Protein AF-A0A1G0I5Y3-F1 (afdb_monomer_lite)

Foldseek 3Di:
DDPVVVVVVVVVVLVVLLVLVVVLCVPLVCVLCQQNPADDPVVLVVLQVVVCCVLPPPDDRAAEEEDQADDDPPDHAWAADPLRYTYAHPNGRGNLSSLLRNLVNSPDVTNPLSSLVSSVVCCVVRVVDDPVSSVVSCVVSVHDDD

Sequence (146 aa):
MSTEDAGMQAKTRRAVETRWLYRAEGVALSANKFANTQRDMAYLNRLALRIWNAEAPGRKFPSIAAGKGVRHGNQLLSFCLGYSEIVLARGQRNVLVLLHELTHALGPCTHGKKFVRTHFYLLQKYARFSWALLQGVAAERGIVLD

Structure (mmCIF, N/CA/C/O backbone):
data_AF-A0A1G0I5Y3-F1
#
_entry.id   AF-A0A1G0I5Y3-F1
#
loop_
_atom_site.group_PDB
_atom_site.id
_atom_site.type_symbol
_atom_site.label_atom_id
_atom_site.label_alt_id
_atom_site.label_comp_id
_atom_site.label_asym_id
_atom_site.label_entity_id
_atom_site.label_seq_id
_atom_site.pdbx_PDB_ins_code
_atom_site.Cartn_x
_atom_site.Cartn_y
_atom_site.Cartn_z
_atom_site.occupancy
_atom_site.B_iso_or_equiv
_atom_site.auth_seq_id
_atom_site.auth_comp_id
_atom_site.auth_asym_id
_atom_site.auth_atom_id
_atom_site.pdbx_PDB_model_num
ATOM 1 N N . MET A 1 1 ? -19.463 -4.659 -34.113 1.00 47.41 1 MET A N 1
ATOM 2 C CA . MET A 1 1 ? -19.006 -4.871 -32.721 1.00 47.41 1 MET A CA 1
ATOM 3 C C . MET A 1 1 ? -19.885 -4.034 -31.819 1.00 47.41 1 MET A C 1
ATOM 5 O O . MET A 1 1 ? -19.969 -2.834 -32.054 1.00 47.41 1 MET A O 1
ATOM 9 N N . SER A 1 2 ? -20.588 -4.657 -30.873 1.00 41.91 2 SER A N 1
ATOM 10 C CA . SER A 1 2 ? -21.450 -3.935 -29.935 1.00 41.91 2 SER A CA 1
ATOM 11 C C . SER A 1 2 ? -20.596 -3.123 -28.950 1.00 41.91 2 SER A C 1
ATOM 13 O O . SER A 1 2 ? -19.433 -3.442 -28.681 1.00 41.91 2 SER A O 1
ATOM 15 N N . THR A 1 3 ? -21.161 -2.048 -28.411 1.00 47.38 3 THR A N 1
ATOM 16 C CA . THR A 1 3 ? -20.543 -1.237 -27.348 1.00 47.38 3 THR A CA 1
ATOM 17 C C . THR A 1 3 ? -20.273 -2.055 -26.078 1.00 47.38 3 THR A C 1
ATOM 19 O O . THR A 1 3 ? -19.324 -1.766 -25.346 1.00 47.38 3 THR A O 1
ATOM 22 N N . GLU A 1 4 ? -21.046 -3.119 -25.851 1.00 42.75 4 GLU A N 1
ATOM 23 C CA . GLU A 1 4 ? -20.876 -4.071 -24.749 1.00 42.75 4 GLU A CA 1
ATOM 24 C C . GLU A 1 4 ? -19.631 -4.953 -24.923 1.00 42.75 4 GLU A C 1
ATOM 26 O O . GLU A 1 4 ? -18.859 -5.111 -23.973 1.00 42.75 4 GLU A O 1
ATOM 31 N N . ASP A 1 5 ? -19.353 -5.428 -26.142 1.00 36.50 5 ASP A N 1
ATOM 32 C CA . ASP A 1 5 ? -18.150 -6.214 -26.449 1.00 36.50 5 ASP A CA 1
ATOM 33 C C . ASP A 1 5 ? -16.870 -5.379 -26.320 1.00 36.50 5 ASP A C 1
ATOM 35 O O . ASP A 1 5 ? -15.853 -5.855 -25.809 1.00 36.50 5 ASP A O 1
ATOM 39 N N . ALA A 1 6 ? -16.918 -4.104 -26.719 1.00 40.19 6 ALA A N 1
ATOM 40 C CA . ALA A 1 6 ? -15.809 -3.170 -26.532 1.00 40.19 6 ALA A CA 1
ATOM 41 C C . ALA A 1 6 ? -15.557 -2.871 -25.040 1.00 40.19 6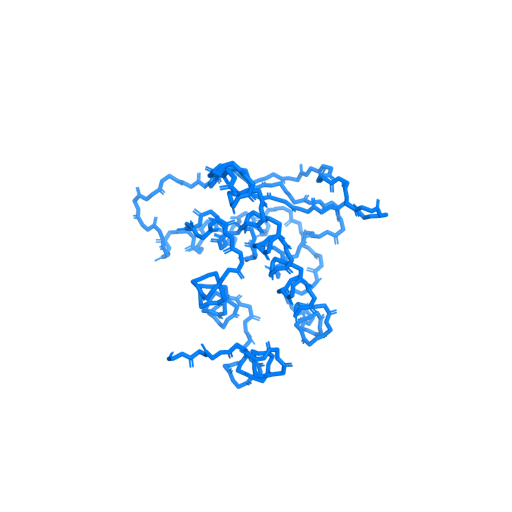 ALA A C 1
ATOM 43 O O . ALA A 1 6 ? -14.406 -2.823 -24.598 1.00 40.19 6 ALA A O 1
ATOM 44 N N . GLY A 1 7 ? -16.623 -2.733 -24.241 1.00 38.59 7 GLY A N 1
ATOM 45 C CA . GLY A 1 7 ? -16.544 -2.558 -22.789 1.00 38.59 7 GLY A CA 1
ATOM 46 C C . GLY A 1 7 ? -15.994 -3.790 -22.063 1.00 38.59 7 GLY A C 1
ATOM 47 O O . GLY A 1 7 ? -15.184 -3.655 -21.141 1.00 38.59 7 GLY A O 1
ATOM 48 N N . MET A 1 8 ? -16.376 -4.991 -22.504 1.00 34.41 8 MET A N 1
ATOM 49 C CA . MET A 1 8 ? -15.868 -6.262 -21.984 1.00 34.41 8 MET A CA 1
ATOM 50 C C . MET A 1 8 ? -14.393 -6.466 -22.358 1.00 34.41 8 MET A C 1
ATOM 52 O O . MET A 1 8 ? -13.579 -6.775 -21.491 1.00 34.41 8 MET A O 1
ATOM 56 N N . GLN A 1 9 ? -14.001 -6.212 -23.611 1.00 35.25 9 GLN A N 1
ATOM 57 C CA . GLN 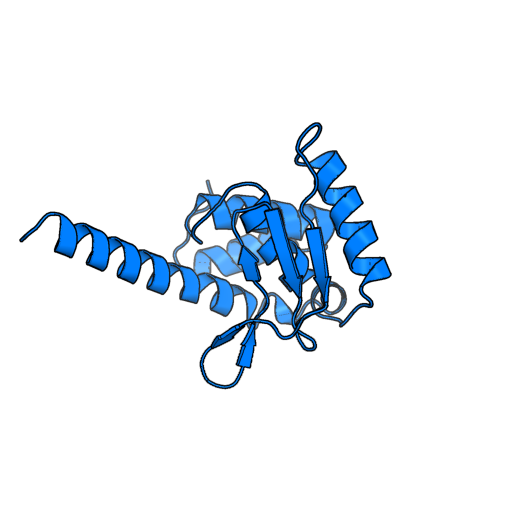A 1 9 ? -12.601 -6.307 -24.043 1.00 35.25 9 GLN A CA 1
ATOM 58 C C . GLN A 1 9 ? -11.702 -5.269 -23.356 1.00 35.25 9 GLN A C 1
ATOM 60 O O . GLN A 1 9 ? -10.577 -5.597 -22.979 1.00 35.25 9 GLN A O 1
ATOM 65 N N . ALA A 1 10 ? -12.191 -4.047 -23.113 1.00 40.78 10 ALA A N 1
ATOM 66 C CA . ALA A 1 10 ? -11.465 -3.025 -22.358 1.00 40.78 10 ALA A CA 1
ATOM 67 C C . ALA A 1 10 ? -11.291 -3.402 -20.875 1.00 40.78 10 ALA A C 1
ATOM 69 O O . ALA A 1 10 ? -10.219 -3.178 -20.308 1.00 40.78 10 ALA A O 1
ATOM 70 N N . LYS A 1 11 ? -12.306 -4.021 -20.251 1.00 37.22 11 LYS A N 1
ATOM 71 C CA . LYS A 1 11 ? -12.210 -4.589 -18.894 1.00 37.22 11 LYS A CA 1
ATOM 72 C C . LYS A 1 11 ? -11.220 -5.754 -18.838 1.00 37.22 11 LYS A C 1
ATOM 74 O O . LYS A 1 11 ? -10.399 -5.795 -17.927 1.00 37.22 11 LYS A O 1
ATOM 79 N N . THR A 1 12 ? -11.225 -6.639 -19.834 1.00 35.19 12 THR A N 1
ATOM 80 C CA . THR A 1 12 ? -10.292 -7.771 -19.928 1.00 35.19 12 THR A CA 1
ATOM 81 C C . THR A 1 12 ? -8.853 -7.316 -20.190 1.00 35.19 12 THR A C 1
ATOM 83 O O . THR A 1 12 ? -7.940 -7.804 -19.530 1.00 35.19 12 THR A O 1
ATOM 86 N N . ARG A 1 13 ? -8.620 -6.322 -21.063 1.00 34.34 13 ARG A N 1
ATOM 87 C CA . ARG A 1 13 ? -7.290 -5.703 -21.251 1.00 34.34 13 ARG A CA 1
ATOM 88 C C . ARG A 1 13 ? -6.796 -5.011 -19.982 1.00 34.34 13 ARG A C 1
ATOM 90 O O . ARG A 1 13 ? -5.657 -5.235 -19.588 1.00 34.34 13 ARG A O 1
ATOM 97 N N . ARG A 1 14 ? -7.658 -4.251 -19.294 1.00 39.94 14 ARG A N 1
ATOM 98 C CA . ARG A 1 14 ? -7.332 -3.630 -17.997 1.00 39.94 14 ARG A CA 1
ATOM 99 C C . ARG A 1 14 ? -6.996 -4.673 -16.934 1.00 39.94 14 ARG A C 1
ATOM 101 O O 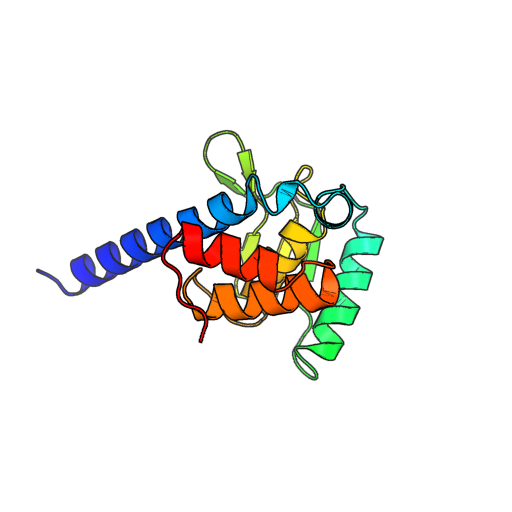. ARG A 1 14 ? -6.026 -4.489 -16.213 1.00 39.94 14 ARG A O 1
ATOM 108 N N . ALA A 1 15 ? -7.731 -5.785 -16.873 1.00 36.34 15 ALA A N 1
ATOM 109 C CA . ALA A 1 15 ? -7.429 -6.911 -15.988 1.00 36.34 15 ALA A CA 1
ATOM 110 C C . ALA A 1 15 ? -6.102 -7.615 -16.355 1.00 36.34 15 ALA A C 1
ATOM 112 O O . ALA A 1 15 ? -5.361 -8.070 -15.483 1.00 36.34 15 ALA A O 1
ATOM 113 N N . VAL A 1 16 ? -5.735 -7.665 -17.637 1.00 38.66 16 VAL A N 1
ATOM 114 C CA . VAL A 1 16 ? -4.409 -8.138 -18.058 1.00 38.66 16 VAL A CA 1
ATOM 115 C C . VAL A 1 16 ? -3.319 -7.154 -17.628 1.00 38.66 16 VAL A C 1
ATOM 117 O O . VAL A 1 16 ? -2.322 -7.607 -17.085 1.00 38.66 16 VAL A O 1
ATOM 120 N N . GLU A 1 17 ? -3.513 -5.839 -17.739 1.00 41.25 17 GLU A N 1
ATOM 121 C CA . GLU A 1 17 ? -2.579 -4.823 -17.213 1.00 41.25 17 GLU A CA 1
ATOM 122 C C . GLU A 1 17 ? -2.451 -4.879 -15.674 1.00 41.25 17 GLU A C 1
ATOM 124 O O . GLU A 1 17 ? -1.342 -4.762 -15.152 1.00 41.25 17 GLU A O 1
ATOM 129 N N . THR A 1 18 ? -3.530 -5.218 -14.947 1.00 45.50 18 THR A N 1
ATOM 130 C CA . THR A 1 18 ? -3.484 -5.499 -13.493 1.00 45.50 18 THR A CA 1
ATOM 131 C C . THR A 1 18 ? -2.573 -6.667 -13.108 1.00 45.50 18 THR A C 1
ATOM 133 O O . THR A 1 18 ? -1.954 -6.644 -12.043 1.00 45.50 18 THR A O 1
ATOM 136 N N . ARG A 1 19 ? -2.369 -7.646 -14.004 1.00 48.16 19 ARG A N 1
ATOM 137 C CA . ARG A 1 19 ? -1.404 -8.740 -13.784 1.00 48.16 19 ARG A CA 1
ATOM 138 C C . ARG A 1 19 ? 0.052 -8.294 -13.874 1.00 48.16 19 ARG A C 1
ATOM 140 O O . ARG A 1 19 ? 0.898 -8.925 -13.240 1.00 48.16 19 ARG A O 1
ATOM 147 N N . TRP A 1 20 ? 0.368 -7.261 -14.654 1.00 47.44 20 TRP A N 1
ATOM 148 C CA . TRP A 1 20 ? 1.758 -6.844 -14.863 1.00 47.44 20 TRP A CA 1
ATOM 149 C C . TRP A 1 20 ? 2.343 -6.161 -13.629 1.00 47.44 20 TRP A C 1
ATOM 151 O O . TRP A 1 20 ? 3.513 -6.390 -13.346 1.00 47.44 20 TRP A O 1
ATOM 161 N N . LEU A 1 21 ? 1.541 -5.432 -12.844 1.00 51.28 21 LEU A N 1
ATOM 162 C CA . LEU A 1 21 ? 1.995 -4.812 -11.592 1.00 51.28 21 LEU A CA 1
ATOM 163 C C . LEU A 1 21 ? 2.104 -5.781 -10.416 1.00 51.28 21 LEU A C 1
ATOM 165 O O . LEU A 1 21 ? 3.112 -5.761 -9.720 1.00 51.28 21 LEU A O 1
ATOM 169 N N . TYR A 1 22 ? 1.144 -6.691 -10.245 1.00 49.06 22 TYR A N 1
ATOM 170 C CA . TYR A 1 22 ? 1.262 -7.746 -9.228 1.00 49.06 22 TYR A CA 1
ATOM 171 C C . TYR A 1 22 ? 2.462 -8.672 -9.518 1.00 49.06 22 TYR A C 1
ATOM 173 O O . TYR A 1 22 ? 3.117 -9.175 -8.608 1.00 49.06 22 TYR A O 1
ATOM 181 N N . ARG A 1 23 ? 2.809 -8.864 -10.803 1.00 49.06 23 ARG A N 1
ATOM 182 C CA . ARG A 1 23 ? 4.082 -9.488 -11.204 1.00 49.06 23 ARG A CA 1
ATOM 183 C C . ARG A 1 23 ? 5.292 -8.560 -11.038 1.00 49.06 23 ARG A C 1
ATOM 185 O O . ARG A 1 23 ? 6.360 -9.073 -10.717 1.00 49.06 23 ARG A O 1
ATOM 192 N N . ALA A 1 24 ? 5.155 -7.245 -11.231 1.00 50.81 24 ALA A N 1
ATOM 193 C CA . ALA A 1 24 ? 6.222 -6.262 -10.997 1.00 50.81 24 ALA A CA 1
ATOM 194 C C . ALA A 1 24 ? 6.647 -6.215 -9.518 1.00 50.81 24 ALA A C 1
ATOM 196 O O . ALA A 1 24 ? 7.828 -6.060 -9.218 1.00 50.81 24 ALA A O 1
ATOM 197 N N . GLU A 1 25 ? 5.711 -6.450 -8.595 1.00 56.72 25 GLU A N 1
ATOM 198 C CA . GLU A 1 25 ? 5.991 -6.633 -7.166 1.00 56.72 25 GLU A CA 1
ATOM 199 C C . GLU A 1 25 ? 6.762 -7.928 -6.852 1.00 56.72 25 GLU A C 1
ATOM 201 O O . GLU A 1 25 ? 7.478 -8.007 -5.852 1.00 56.72 25 GLU A O 1
ATOM 206 N N . GLY A 1 26 ? 6.655 -8.941 -7.717 1.00 59.56 26 GLY A N 1
ATOM 207 C CA . GLY A 1 26 ? 6.881 -10.344 -7.367 1.00 59.56 26 GLY A CA 1
ATOM 208 C C . GLY A 1 26 ? 8.318 -10.756 -7.045 1.00 59.56 26 GLY A C 1
ATOM 209 O O . GLY A 1 26 ? 8.500 -11.696 -6.272 1.00 59.56 26 GLY A O 1
ATOM 210 N N . VAL A 1 27 ? 9.341 -10.072 -7.572 1.00 60.06 27 VAL A N 1
ATOM 211 C CA . VAL A 1 27 ? 10.754 -10.450 -7.329 1.00 60.06 27 VAL A CA 1
ATOM 212 C C . VAL A 1 27 ? 11.610 -9.268 -6.876 1.00 60.06 27 VAL A C 1
ATOM 214 O O . VAL A 1 27 ? 12.252 -9.342 -5.832 1.00 60.06 27 VAL A O 1
ATOM 217 N N . ALA A 1 28 ? 11.601 -8.156 -7.616 1.00 63.28 28 ALA A N 1
ATOM 218 C CA . ALA A 1 28 ? 12.431 -7.000 -7.276 1.00 63.28 28 ALA A CA 1
ATOM 219 C C . ALA A 1 28 ? 11.934 -6.277 -6.011 1.00 63.28 28 ALA A C 1
ATOM 221 O O . ALA A 1 28 ? 12.737 -5.890 -5.161 1.00 63.28 28 ALA A O 1
ATOM 222 N N . LEU A 1 29 ? 10.611 -6.123 -5.850 1.00 72.44 29 LEU A N 1
ATOM 223 C CA . LEU A 1 29 ? 10.051 -5.439 -4.680 1.00 72.44 29 LEU A CA 1
ATOM 224 C C . LEU A 1 29 ? 9.923 -6.363 -3.463 1.00 72.44 29 LEU A C 1
ATOM 226 O O . LEU A 1 29 ? 10.124 -5.922 -2.329 1.00 72.44 29 LEU A O 1
ATOM 230 N N . SER A 1 30 ? 9.671 -7.654 -3.687 1.00 75.25 30 SER A N 1
ATOM 231 C CA . SER A 1 30 ? 9.596 -8.669 -2.628 1.00 75.25 30 SER A CA 1
ATOM 232 C C . SER A 1 30 ? 10.937 -8.918 -1.918 1.00 75.25 30 SER A C 1
ATOM 234 O O . SER A 1 30 ? 10.936 -9.367 -0.767 1.00 75.25 30 SER A O 1
ATOM 236 N N . ALA A 1 31 ? 12.065 -8.551 -2.543 1.00 81.19 31 ALA A N 1
ATOM 237 C CA . ALA A 1 31 ? 13.396 -8.569 -1.933 1.00 81.19 31 ALA A CA 1
ATOM 238 C C . ALA A 1 31 ? 13.564 -7.540 -0.795 1.00 81.19 31 ALA A C 1
ATOM 240 O O . ALA A 1 31 ? 14.426 -7.702 0.073 1.00 81.19 31 ALA A O 1
ATOM 241 N N . ASN A 1 32 ? 12.732 -6.491 -0.739 1.00 85.25 32 ASN A N 1
ATOM 242 C CA . ASN A 1 32 ? 12.755 -5.539 0.367 1.00 85.25 32 ASN A CA 1
ATOM 243 C C . ASN A 1 32 ? 12.190 -6.194 1.639 1.00 85.25 32 ASN A C 1
ATOM 245 O O . ASN A 1 32 ? 10.976 -6.263 1.853 1.00 85.25 32 ASN A O 1
ATOM 249 N N . LYS A 1 33 ? 13.093 -6.635 2.525 1.00 88.00 33 LYS A N 1
ATOM 250 C CA . LYS A 1 33 ? 12.736 -7.309 3.782 1.00 88.00 33 LYS A CA 1
ATOM 251 C C . LYS A 1 33 ? 11.786 -6.475 4.639 1.00 88.00 33 LYS A C 1
ATOM 253 O O . LYS A 1 33 ? 10.840 -7.028 5.189 1.00 88.00 33 LYS A O 1
ATOM 258 N N . PHE A 1 34 ? 11.996 -5.162 4.755 1.00 90.38 34 PHE A N 1
ATOM 259 C CA . PHE A 1 34 ? 11.112 -4.309 5.556 1.00 90.38 34 PHE A CA 1
ATOM 260 C C . PHE A 1 34 ? 9.676 -4.338 5.024 1.00 90.38 34 PHE A C 1
ATOM 262 O O . PHE A 1 34 ? 8.745 -4.524 5.813 1.00 90.38 34 PHE A O 1
ATOM 269 N N . ALA A 1 35 ? 9.524 -4.184 3.706 1.00 90.94 35 ALA A N 1
ATOM 270 C CA . ALA A 1 35 ? 8.229 -4.081 3.054 1.00 90.94 35 ALA A CA 1
ATOM 271 C C . ALA A 1 35 ? 7.478 -5.420 3.005 1.00 90.94 35 ALA A C 1
ATOM 273 O O . ALA A 1 35 ? 6.259 -5.442 3.160 1.00 90.94 35 ALA A O 1
ATOM 274 N N . ASN A 1 36 ? 8.206 -6.526 2.829 1.00 90.62 36 ASN A N 1
ATOM 275 C CA . ASN A 1 36 ? 7.630 -7.853 2.608 1.00 90.62 36 ASN A CA 1
ATOM 276 C C . ASN A 1 36 ? 7.469 -8.695 3.896 1.00 90.62 36 ASN A C 1
ATOM 278 O O . ASN A 1 36 ? 6.773 -9.710 3.899 1.00 90.62 36 ASN A O 1
ATOM 282 N N . THR A 1 37 ? 8.070 -8.276 5.016 1.00 93.31 37 THR A N 1
ATOM 283 C CA . THR A 1 37 ? 7.915 -8.962 6.313 1.00 93.31 37 THR A CA 1
ATOM 284 C C . THR A 1 37 ? 6.469 -8.885 6.807 1.00 93.31 37 THR A C 1
ATOM 286 O O . THR A 1 37 ? 5.884 -7.801 6.834 1.00 93.31 37 THR A O 1
ATOM 289 N N . GLN A 1 38 ? 5.914 -10.021 7.251 1.00 95.50 38 GLN A N 1
ATOM 290 C CA . GLN A 1 38 ? 4.592 -10.068 7.881 1.00 95.50 38 GLN A CA 1
ATOM 291 C C . GLN A 1 38 ? 4.552 -9.203 9.147 1.00 95.50 38 GLN A C 1
ATOM 293 O O . GLN A 1 38 ? 5.483 -9.197 9.952 1.00 95.50 38 GLN A O 1
ATOM 298 N N . ARG A 1 39 ? 3.451 -8.482 9.331 1.00 97.06 39 ARG A N 1
ATOM 299 C CA . ARG A 1 39 ? 3.191 -7.580 10.450 1.00 97.06 39 ARG A CA 1
ATOM 300 C C . ARG A 1 39 ? 1.844 -7.911 11.072 1.00 97.06 39 ARG A C 1
ATOM 302 O O . ARG A 1 39 ? 0.940 -8.424 10.411 1.00 97.06 39 ARG A O 1
ATOM 309 N N . ASP A 1 40 ? 1.700 -7.583 12.348 1.00 97.38 40 ASP A N 1
ATOM 310 C CA . ASP A 1 40 ? 0.395 -7.602 12.991 1.00 97.38 40 ASP A CA 1
ATOM 311 C C . ASP A 1 40 ? -0.513 -6.483 12.444 1.00 97.38 40 ASP A C 1
ATOM 313 O O . ASP A 1 40 ? -0.064 -5.484 11.869 1.00 97.38 40 ASP A O 1
ATOM 317 N N . MET A 1 41 ? -1.824 -6.650 12.629 1.00 98.06 41 MET A N 1
ATOM 318 C CA . MET A 1 41 ? -2.805 -5.673 12.155 1.00 98.06 41 MET A CA 1
ATOM 319 C C . MET A 1 41 ? -2.706 -4.331 12.878 1.00 98.06 41 MET A C 1
ATOM 321 O O . MET A 1 41 ? -3.094 -3.323 12.294 1.00 98.06 41 MET A O 1
ATOM 325 N N . ALA A 1 42 ? -2.206 -4.280 14.115 1.00 98.19 42 ALA A N 1
ATOM 326 C CA . ALA A 1 42 ? -2.102 -3.029 14.858 1.00 98.19 42 ALA A CA 1
ATOM 327 C C . ALA A 1 42 ? -1.027 -2.121 14.240 1.00 98.19 42 ALA A C 1
ATOM 329 O O . ALA A 1 42 ? -1.254 -0.928 14.046 1.00 98.19 42 ALA A O 1
ATOM 330 N N . TYR A 1 43 ? 0.118 -2.690 13.861 1.00 98.31 43 TYR A N 1
ATOM 331 C CA . TYR A 1 43 ? 1.166 -2.013 13.110 1.00 98.31 43 TYR A CA 1
ATOM 332 C C . TYR A 1 43 ? 0.646 -1.500 11.765 1.00 98.31 43 TYR A C 1
ATOM 334 O O . TYR A 1 43 ? 0.817 -0.321 11.451 1.00 98.31 43 TYR A O 1
ATOM 342 N N . LEU A 1 44 ? -0.014 -2.367 10.988 1.00 98.38 44 LEU A N 1
ATOM 343 C CA . LEU A 1 44 ? -0.512 -2.016 9.656 1.00 98.38 44 LEU A CA 1
ATOM 344 C C . LEU A 1 44 ? -1.587 -0.926 9.720 1.00 98.38 44 LEU A C 1
ATOM 346 O O . LEU A 1 44 ? -1.525 0.021 8.944 1.00 98.38 44 LEU A O 1
ATOM 350 N N . ASN A 1 45 ? -2.504 -0.994 10.688 1.00 98.38 45 ASN A N 1
ATOM 351 C CA . ASN A 1 45 ? -3.514 0.045 10.896 1.00 98.38 45 ASN A CA 1
ATOM 352 C C . ASN A 1 45 ? -2.895 1.389 11.294 1.00 98.38 45 ASN A C 1
ATOM 354 O O . ASN A 1 45 ? -3.260 2.416 10.727 1.00 98.38 45 ASN A O 1
ATOM 358 N N . ARG A 1 46 ? -1.920 1.407 12.218 1.00 98.50 46 ARG A N 1
ATOM 359 C CA . ARG A 1 46 ? -1.223 2.653 12.589 1.00 98.50 46 ARG A CA 1
ATOM 360 C C . ARG A 1 46 ? -0.494 3.272 11.399 1.00 98.50 46 ARG A C 1
ATOM 362 O O . ARG A 1 46 ? -0.556 4.485 11.204 1.00 98.50 46 ARG A O 1
ATOM 369 N N . LEU A 1 47 ? 0.189 2.448 10.603 1.00 98.44 47 LEU A N 1
ATOM 370 C CA . LEU A 1 47 ? 0.869 2.910 9.397 1.00 98.44 47 LEU A CA 1
ATOM 371 C C . LEU A 1 47 ? -0.133 3.465 8.377 1.00 98.44 47 LEU A C 1
ATOM 373 O O . LEU A 1 47 ? 0.076 4.563 7.867 1.00 98.44 47 LEU A O 1
ATOM 377 N N . ALA A 1 48 ? -1.225 2.744 8.122 1.00 98.31 48 ALA A N 1
ATOM 378 C CA . ALA A 1 48 ? -2.266 3.162 7.193 1.00 98.31 48 ALA A CA 1
ATOM 379 C C . ALA A 1 48 ? -2.906 4.489 7.604 1.00 98.31 48 ALA A C 1
ATOM 381 O O . ALA A 1 48 ? -3.028 5.380 6.771 1.00 98.31 48 ALA A O 1
ATOM 382 N N . LEU A 1 49 ? -3.243 4.652 8.886 1.00 98.25 49 LEU A N 1
ATOM 383 C CA . LEU A 1 49 ? -3.802 5.895 9.413 1.00 98.25 49 LEU A CA 1
ATOM 384 C C . LEU A 1 49 ? -2.836 7.070 9.220 1.00 98.25 49 LEU A C 1
ATOM 386 O O . LEU A 1 49 ? -3.240 8.140 8.769 1.00 98.25 49 LEU A O 1
ATOM 390 N N . ARG A 1 50 ? -1.541 6.863 9.497 1.00 98.38 50 ARG A N 1
ATOM 391 C CA . ARG A 1 50 ? -0.511 7.888 9.276 1.00 98.38 50 ARG A CA 1
ATOM 392 C C . ARG A 1 50 ? -0.421 8.299 7.807 1.00 98.38 50 ARG A C 1
ATOM 394 O O . ARG A 1 50 ? -0.321 9.487 7.519 1.00 98.38 50 ARG A O 1
ATOM 401 N N . ILE A 1 51 ? -0.420 7.327 6.896 1.00 98.19 51 ILE A N 1
ATOM 402 C CA . ILE A 1 51 ? -0.383 7.583 5.451 1.00 98.19 51 ILE A CA 1
ATOM 403 C C . ILE A 1 51 ? -1.643 8.331 5.032 1.00 98.19 51 ILE A C 1
ATOM 405 O O . ILE A 1 51 ? -1.555 9.347 4.356 1.00 98.19 51 ILE A O 1
ATOM 409 N N . TRP A 1 52 ? -2.813 7.875 5.470 1.00 98.19 52 TRP A N 1
ATOM 410 C CA . TRP A 1 52 ? -4.080 8.467 5.069 1.00 98.19 52 TRP A CA 1
ATOM 411 C C . TRP A 1 52 ? -4.215 9.923 5.505 1.00 98.19 52 TRP A C 1
ATOM 413 O O . TRP A 1 52 ? -4.598 10.768 4.703 1.00 98.19 52 TRP A O 1
ATOM 423 N N . ASN A 1 53 ? -3.820 10.242 6.738 1.00 97.56 53 ASN A N 1
ATOM 424 C CA . ASN A 1 53 ? -3.832 11.619 7.228 1.00 97.56 53 ASN A CA 1
ATOM 425 C C . ASN A 1 53 ? -2.907 12.544 6.420 1.00 97.56 53 ASN A C 1
ATOM 427 O O . ASN A 1 53 ? -3.184 13.736 6.321 1.00 97.56 53 ASN A O 1
ATOM 431 N N . ALA A 1 54 ? -1.824 12.010 5.846 1.00 98.06 54 ALA A N 1
ATOM 432 C CA . ALA A 1 54 ? -0.892 12.774 5.023 1.00 98.06 54 ALA A CA 1
ATOM 433 C C . ALA A 1 54 ? -1.350 12.902 3.559 1.00 98.06 54 ALA A C 1
ATOM 435 O O . ALA A 1 54 ? -1.221 13.970 2.971 1.00 98.06 54 ALA A O 1
ATOM 436 N N . GLU A 1 55 ? -1.872 11.825 2.968 1.00 97.69 55 GLU A N 1
ATOM 437 C CA . GLU A 1 55 ? -2.142 11.739 1.523 1.00 97.69 55 GLU A CA 1
ATOM 438 C C . GLU A 1 55 ? -3.606 12.006 1.147 1.00 97.69 55 GLU A C 1
ATOM 440 O O . GLU A 1 55 ? -3.932 12.236 -0.017 1.00 97.69 55 GLU A O 1
ATOM 445 N N . ALA A 1 56 ? -4.512 11.952 2.121 1.00 96.56 56 ALA A N 1
ATOM 446 C CA . ALA A 1 56 ? -5.947 12.108 1.930 1.00 96.56 56 ALA A CA 1
ATOM 447 C C . ALA A 1 56 ? -6.596 12.912 3.077 1.00 96.56 56 ALA A C 1
ATOM 449 O O . ALA A 1 56 ? -7.607 12.468 3.635 1.00 96.56 56 ALA A O 1
ATOM 450 N N . PRO A 1 57 ? -6.050 14.091 3.446 1.00 94.62 57 PRO A N 1
ATOM 451 C CA . PRO A 1 57 ? -6.585 14.883 4.548 1.00 94.62 57 PRO A CA 1
ATOM 452 C C . PRO A 1 57 ? -8.060 15.227 4.306 1.00 94.62 57 PRO A C 1
ATOM 454 O O . PRO A 1 57 ? -8.464 15.579 3.198 1.00 94.62 57 PRO A O 1
ATOM 457 N N . GLY A 1 58 ? -8.884 15.075 5.344 1.00 93.19 58 GLY A N 1
ATOM 458 C CA . GLY A 1 58 ? -10.327 15.332 5.284 1.00 93.19 58 GLY A CA 1
ATOM 459 C C . GLY A 1 58 ? -11.164 14.247 4.592 1.00 93.19 58 GLY A C 1
ATOM 460 O O . GLY A 1 58 ? -12.391 14.301 4.658 1.00 93.19 58 GLY A O 1
ATOM 461 N N . ARG A 1 59 ? -10.553 13.228 3.968 1.00 96.38 59 ARG A N 1
ATOM 462 C CA . ARG A 1 59 ? -11.287 12.078 3.413 1.00 96.38 59 ARG A CA 1
ATOM 463 C C . ARG A 1 59 ? -11.529 11.029 4.494 1.00 96.38 59 ARG A C 1
ATOM 465 O O . ARG A 1 59 ? -10.639 10.727 5.287 1.00 96.38 59 ARG A O 1
ATOM 472 N N . LYS A 1 60 ? -12.709 10.401 4.475 1.00 96.25 60 LYS A N 1
ATOM 473 C CA . LYS A 1 60 ? -13.041 9.283 5.373 1.00 96.25 60 LYS A CA 1
ATOM 474 C C . LYS A 1 60 ? -12.003 8.162 5.238 1.00 96.25 60 LYS A C 1
ATOM 476 O O . LYS A 1 60 ? -11.754 7.692 4.131 1.00 96.25 60 LYS A O 1
ATOM 481 N N . PHE A 1 61 ? -11.422 7.748 6.364 1.00 96.88 61 PHE A N 1
ATOM 482 C CA . PHE A 1 61 ? -10.469 6.639 6.431 1.00 96.88 61 PHE A CA 1
ATOM 483 C C . PHE A 1 61 ? -11.148 5.315 6.033 1.00 96.88 61 PHE A C 1
ATOM 485 O O . PHE A 1 61 ? -12.261 5.058 6.511 1.00 96.88 61 PHE A O 1
ATOM 492 N N . PRO A 1 62 ? -10.532 4.478 5.173 1.00 95.94 62 PRO A N 1
ATOM 493 C CA . PRO A 1 62 ? -11.080 3.170 4.841 1.00 95.94 62 PRO A CA 1
ATOM 494 C C . PRO A 1 62 ? -11.059 2.238 6.057 1.00 95.94 62 PRO A C 1
ATOM 496 O O . PRO A 1 62 ? -10.166 2.306 6.899 1.00 95.94 62 PRO A O 1
ATOM 499 N N . SER A 1 63 ? -12.026 1.324 6.129 1.00 97.00 63 SER A N 1
ATOM 500 C CA . SER A 1 63 ? -11.972 0.201 7.067 1.00 97.00 63 SER A CA 1
ATOM 501 C C . SER A 1 63 ? -10.862 -0.756 6.640 1.00 97.00 63 SER A C 1
ATOM 503 O O . SER A 1 63 ? -10.793 -1.115 5.466 1.00 97.00 63 SER A O 1
ATOM 505 N N . ILE A 1 64 ? -9.996 -1.174 7.566 1.00 97.75 64 ILE A N 1
ATOM 506 C CA . ILE A 1 64 ? -8.898 -2.105 7.278 1.00 97.75 64 ILE A CA 1
ATOM 507 C C . ILE A 1 64 ? -8.938 -3.261 8.272 1.00 97.75 64 ILE A C 1
ATOM 509 O O . ILE A 1 64 ? -8.716 -3.083 9.471 1.00 97.75 64 ILE A O 1
ATOM 513 N N . ALA A 1 65 ? -9.176 -4.470 7.768 1.00 96.50 65 ALA A N 1
ATOM 514 C CA . ALA A 1 65 ? -9.351 -5.654 8.599 1.00 96.50 65 ALA A CA 1
ATOM 515 C C . ALA A 1 65 ? -8.521 -6.847 8.115 1.00 96.50 65 ALA A C 1
ATOM 517 O O . ALA A 1 65 ? -8.203 -7.007 6.935 1.00 96.50 65 ALA A O 1
ATOM 518 N N . ALA A 1 66 ? -8.183 -7.727 9.055 1.00 96.94 66 ALA A N 1
ATOM 519 C CA . ALA A 1 66 ? -7.698 -9.057 8.729 1.00 96.94 66 ALA A CA 1
ATOM 520 C C . ALA A 1 66 ? -8.865 -9.905 8.216 1.00 96.94 66 ALA A C 1
ATOM 522 O O . ALA A 1 66 ? -9.903 -9.981 8.868 1.00 96.94 66 ALA A O 1
ATOM 523 N N . GLY A 1 67 ? -8.672 -10.614 7.106 1.00 92.12 67 GLY A N 1
ATOM 524 C CA . GLY A 1 67 ? -9.699 -11.516 6.590 1.00 92.12 67 GLY A CA 1
ATOM 525 C C . GLY A 1 67 ? -9.138 -12.684 5.796 1.00 92.12 67 GLY A C 1
ATOM 526 O O . GLY A 1 67 ? -7.925 -12.910 5.745 1.00 92.12 67 GLY A O 1
ATOM 527 N N . LYS A 1 68 ? -10.053 -13.451 5.195 1.00 87.44 68 LYS A N 1
ATOM 528 C CA . LYS A 1 68 ? -9.717 -14.599 4.343 1.00 87.44 68 LYS A CA 1
ATOM 529 C C . LYS A 1 68 ? -9.110 -14.164 3.006 1.00 87.44 68 LYS A C 1
ATOM 531 O O . LYS A 1 68 ? -8.321 -14.915 2.449 1.00 87.44 68 LYS A O 1
ATOM 536 N N . GLY A 1 69 ? -9.433 -12.962 2.528 1.00 86.56 69 GLY A N 1
ATOM 537 C CA . GLY A 1 69 ? -9.114 -12.535 1.167 1.00 86.56 69 GLY A CA 1
ATOM 538 C C . GLY A 1 69 ? -10.013 -13.207 0.126 1.00 86.56 69 GLY A C 1
ATOM 539 O O . GLY A 1 69 ? -10.932 -13.957 0.466 1.00 86.56 69 GLY A O 1
ATOM 540 N N . VAL A 1 70 ? -9.736 -12.945 -1.148 1.00 79.81 70 VAL A N 1
ATOM 541 C CA . VAL A 1 70 ? -10.441 -13.535 -2.295 1.00 79.81 70 VAL A CA 1
ATOM 542 C C . VAL A 1 70 ? -9.567 -14.614 -2.925 1.00 79.81 70 VAL A C 1
ATOM 544 O O . VAL A 1 70 ? -8.359 -14.443 -3.087 1.00 79.81 70 VAL A O 1
ATOM 547 N N . ARG A 1 71 ? -10.171 -15.753 -3.279 1.00 79.69 71 ARG A N 1
ATOM 548 C CA . ARG A 1 71 ? -9.457 -16.844 -3.949 1.00 79.69 71 ARG A CA 1
ATOM 549 C C . ARG A 1 71 ? -9.154 -16.458 -5.396 1.00 79.69 71 ARG A C 1
ATOM 551 O O . ARG A 1 71 ? -10.072 -16.236 -6.178 1.00 79.69 71 ARG A O 1
ATOM 558 N N . HIS A 1 72 ? -7.873 -16.452 -5.754 1.00 73.75 72 HIS A N 1
ATOM 559 C CA . HIS A 1 72 ? -7.395 -16.293 -7.123 1.00 73.75 72 HIS A CA 1
ATOM 560 C C . HIS A 1 72 ? -6.409 -17.422 -7.444 1.00 73.75 72 HIS A C 1
ATOM 562 O O . HIS A 1 72 ? -5.301 -17.480 -6.908 1.00 73.75 72 HIS A O 1
ATOM 568 N N . GLY A 1 73 ? -6.832 -18.368 -8.286 1.00 77.56 73 GLY A N 1
ATOM 569 C CA . GLY A 1 73 ? -6.097 -19.616 -8.498 1.00 77.56 73 GLY A CA 1
ATOM 570 C C . GLY A 1 73 ? -5.920 -20.398 -7.189 1.00 77.56 73 GLY A C 1
ATOM 571 O O . GLY A 1 73 ? -6.899 -20.726 -6.510 1.00 77.56 73 GLY A O 1
ATOM 572 N N . ASN A 1 74 ? -4.661 -20.661 -6.827 1.00 79.38 74 ASN A N 1
ATOM 573 C CA . ASN A 1 74 ? -4.276 -21.403 -5.619 1.00 79.38 74 ASN A CA 1
ATOM 574 C C . ASN A 1 74 ? -3.903 -20.500 -4.431 1.00 79.38 74 ASN A C 1
ATOM 576 O O . ASN A 1 74 ? -3.393 -20.991 -3.427 1.00 79.38 74 ASN A O 1
ATOM 580 N N . GLN A 1 75 ? -4.132 -19.189 -4.532 1.00 76.75 75 GLN A N 1
ATOM 581 C CA . GLN A 1 75 ? -3.763 -18.222 -3.501 1.00 76.75 75 GLN A CA 1
ATOM 582 C C . GLN A 1 75 ? -4.977 -17.423 -3.020 1.00 76.75 75 GLN A C 1
ATOM 584 O O . GLN A 1 75 ? -5.963 -17.245 -3.738 1.00 76.75 75 GLN A O 1
ATOM 589 N N . LEU A 1 76 ? -4.897 -16.956 -1.775 1.00 81.81 76 LEU A N 1
ATOM 590 C CA . LEU A 1 76 ? -5.832 -15.998 -1.195 1.00 81.81 76 LEU A CA 1
ATOM 591 C C . LEU A 1 76 ? -5.185 -14.617 -1.233 1.00 81.81 76 LEU A C 1
ATOM 593 O O . LEU A 1 76 ? -4.121 -14.425 -0.642 1.00 81.81 76 LEU A O 1
ATOM 597 N N . LEU A 1 77 ? -5.831 -13.686 -1.930 1.00 85.25 77 LEU A N 1
ATOM 598 C CA . LEU A 1 77 ? -5.333 -12.333 -2.140 1.00 85.25 77 LEU A CA 1
ATOM 599 C C . LEU A 1 77 ? -6.107 -11.321 -1.295 1.00 85.25 77 LEU A C 1
ATOM 601 O O . LEU A 1 77 ? -7.314 -11.453 -1.072 1.00 85.25 77 LEU A O 1
ATOM 605 N N . SER A 1 78 ? -5.385 -10.316 -0.824 1.00 89.00 78 SER A N 1
ATOM 606 C CA . SER A 1 78 ? -5.924 -9.096 -0.235 1.00 89.00 78 SER A CA 1
ATOM 607 C C . SER A 1 78 ? -6.639 -8.284 -1.310 1.00 89.00 78 SER A C 1
ATOM 609 O O . SER A 1 78 ? -6.422 -8.504 -2.503 1.00 89.00 78 SER A O 1
ATOM 611 N N . PHE A 1 79 ? -7.550 -7.413 -0.891 1.00 87.38 79 PHE A N 1
ATOM 612 C CA . PHE A 1 79 ? -8.305 -6.587 -1.825 1.00 87.38 79 PHE A CA 1
ATOM 613 C C . PHE A 1 79 ? -8.791 -5.296 -1.178 1.00 87.38 79 PHE A C 1
ATOM 615 O O . PHE A 1 79 ? -9.014 -5.237 0.036 1.00 87.38 79 PHE A O 1
ATOM 622 N N . CYS A 1 80 ? -9.042 -4.302 -2.026 1.00 90.00 80 CYS A N 1
ATOM 623 C CA . CYS A 1 80 ? -9.788 -3.100 -1.710 1.00 90.00 80 CYS A CA 1
ATOM 624 C C . CYS A 1 80 ? -11.154 -3.117 -2.413 1.00 90.00 80 CYS A C 1
ATOM 626 O O . CYS A 1 80 ? -11.236 -3.234 -3.636 1.00 90.00 80 CYS A O 1
ATOM 628 N N . LEU A 1 81 ? -12.233 -2.977 -1.643 1.00 84.88 81 LEU A N 1
ATOM 629 C CA . LEU A 1 81 ? -13.603 -2.893 -2.137 1.00 84.88 81 LEU A CA 1
ATOM 630 C C . LEU A 1 81 ? -14.112 -1.452 -2.049 1.00 84.88 81 LEU A C 1
ATOM 632 O O . LEU A 1 81 ? -14.049 -0.814 -0.996 1.00 84.88 81 LEU A O 1
ATOM 636 N N . GLY A 1 82 ? -14.620 -0.935 -3.171 1.00 78.88 82 GLY A N 1
ATOM 637 C CA . GLY A 1 82 ? -15.333 0.348 -3.219 1.00 78.88 82 GLY A CA 1
ATOM 638 C C . GLY A 1 82 ? -14.533 1.563 -2.736 1.00 78.88 82 GLY A C 1
ATOM 639 O O . GLY A 1 82 ? -15.134 2.555 -2.342 1.00 78.88 82 GLY A O 1
ATOM 640 N N . TYR A 1 83 ? -13.197 1.491 -2.736 1.00 88.69 83 TYR A N 1
ATOM 641 C CA . TYR A 1 83 ? -12.290 2.510 -2.182 1.00 88.69 83 TYR A CA 1
ATOM 642 C C . TYR A 1 83 ? -12.391 2.740 -0.665 1.00 88.69 83 TYR A C 1
ATOM 644 O O . TYR A 1 83 ? -11.753 3.654 -0.144 1.00 88.69 83 TYR A O 1
ATOM 652 N N . SER A 1 84 ? -13.187 1.943 0.048 1.00 91.06 84 SER A N 1
ATOM 653 C CA . SER A 1 84 ? -13.556 2.205 1.443 1.00 91.06 84 SER A CA 1
ATOM 654 C C . SER A 1 84 ? -13.275 1.047 2.389 1.00 91.06 84 SER A C 1
ATOM 656 O O . SER A 1 84 ? -13.296 1.245 3.601 1.00 91.06 84 SER A O 1
ATOM 658 N N . GLU A 1 85 ? -13.034 -0.151 1.867 1.00 93.19 85 GLU A N 1
ATOM 659 C CA . GLU A 1 85 ? -12.767 -1.342 2.666 1.00 93.19 85 GLU A CA 1
ATOM 660 C C . GLU A 1 85 ? -11.534 -2.059 2.129 1.00 93.19 85 GLU A C 1
ATOM 662 O O . GLU A 1 85 ? -11.413 -2.270 0.926 1.00 93.19 85 GLU A O 1
ATOM 667 N N . ILE A 1 86 ? -10.613 -2.418 3.017 1.00 95.31 86 ILE A N 1
ATOM 668 C CA . ILE A 1 86 ? -9.398 -3.167 2.714 1.00 95.31 86 ILE A CA 1
ATOM 669 C C . ILE A 1 86 ? -9.383 -4.421 3.580 1.00 95.31 86 ILE A C 1
ATOM 671 O O . ILE A 1 86 ? -9.415 -4.353 4.812 1.00 95.31 86 ILE A O 1
ATOM 675 N N . VAL A 1 87 ? -9.264 -5.575 2.932 1.00 93.56 87 VAL A N 1
ATOM 676 C CA . VAL A 1 87 ? -9.148 -6.869 3.604 1.00 93.56 87 VAL A CA 1
ATOM 677 C C . VAL A 1 87 ? -7.774 -7.456 3.332 1.00 93.56 87 VAL A C 1
ATOM 679 O O . VAL A 1 87 ? -7.436 -7.755 2.189 1.00 93.56 87 VAL A O 1
ATOM 682 N N . LEU A 1 88 ? -6.994 -7.671 4.395 1.00 94.31 88 LEU A N 1
ATOM 683 C CA . LEU A 1 88 ? -5.648 -8.239 4.315 1.00 94.31 88 LEU A CA 1
ATOM 684 C C . LEU A 1 88 ? -5.651 -9.744 4.622 1.00 94.31 88 LEU A C 1
ATOM 686 O O . LEU A 1 88 ? -5.908 -10.183 5.757 1.00 94.31 88 LEU A O 1
ATOM 690 N N . ALA A 1 89 ? -5.329 -10.543 3.602 1.00 92.00 89 ALA A N 1
ATOM 691 C CA . ALA A 1 89 ? -5.250 -11.999 3.688 1.00 92.00 89 ALA A CA 1
ATOM 692 C C . ALA A 1 89 ? -4.094 -12.451 4.598 1.00 92.00 89 ALA A C 1
ATOM 694 O O . ALA A 1 89 ? -3.052 -11.805 4.664 1.00 92.00 89 ALA A O 1
ATOM 695 N N . ARG A 1 90 ? -4.240 -13.589 5.295 1.00 91.25 90 ARG A N 1
ATOM 696 C CA . ARG A 1 90 ? -3.284 -14.057 6.329 1.00 91.25 90 ARG A CA 1
ATOM 697 C C . ARG A 1 90 ? -1.817 -14.118 5.879 1.00 91.25 90 ARG A C 1
ATOM 699 O O . ARG A 1 90 ? -0.953 -13.852 6.701 1.00 91.25 90 ARG A O 1
ATOM 706 N N . GLY A 1 91 ? -1.545 -14.455 4.618 1.00 87.31 91 GLY A N 1
ATOM 707 C CA . GLY A 1 91 ? -0.186 -14.536 4.059 1.00 87.31 91 GLY A CA 1
ATOM 708 C C . GLY A 1 91 ? 0.328 -13.240 3.424 1.00 87.31 91 GLY A C 1
ATOM 709 O O . GLY A 1 91 ? 1.429 -13.217 2.889 1.00 87.31 91 GLY A O 1
ATOM 710 N N . GLN A 1 92 ? -0.453 -12.164 3.460 1.00 90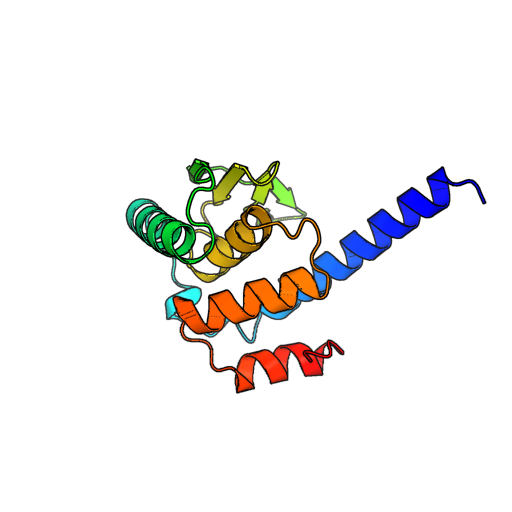.81 92 GLN A N 1
ATOM 711 C CA . GLN A 1 92 ? -0.186 -10.913 2.750 1.00 90.81 92 GLN A CA 1
ATOM 712 C C . GLN A 1 92 ? -0.263 -9.686 3.670 1.00 90.81 92 GLN A C 1
ATOM 714 O O . GLN A 1 92 ? -0.398 -8.556 3.215 1.00 90.81 92 GLN A O 1
ATOM 719 N N . ARG A 1 93 ? -0.161 -9.881 4.987 1.00 94.94 93 ARG A N 1
ATOM 720 C CA . ARG A 1 93 ? -0.178 -8.785 5.963 1.00 94.94 93 ARG A CA 1
ATOM 721 C C . ARG A 1 93 ? 1.207 -8.170 6.065 1.00 94.94 93 ARG A C 1
ATOM 723 O O . ARG A 1 93 ? 1.895 -8.329 7.064 1.00 94.94 93 ARG A O 1
ATOM 730 N N . ASN A 1 94 ? 1.634 -7.487 5.017 1.00 94.75 94 ASN A N 1
ATOM 731 C CA . ASN A 1 94 ? 2.904 -6.778 4.979 1.00 94.75 94 ASN A CA 1
ATOM 732 C C . ASN A 1 94 ? 2.704 -5.356 4.434 1.00 94.75 94 ASN A C 1
ATOM 734 O O . ASN A 1 94 ? 1.610 -4.981 4.009 1.00 94.75 94 ASN A O 1
ATOM 738 N N . VAL A 1 95 ? 3.749 -4.533 4.515 1.00 96.25 95 VAL A N 1
ATOM 739 C CA . VAL A 1 95 ? 3.663 -3.123 4.110 1.00 96.25 95 VAL A CA 1
ATOM 740 C C . VAL A 1 95 ? 3.469 -3.007 2.602 1.00 96.25 95 VAL A C 1
ATOM 742 O O . VAL A 1 95 ? 2.693 -2.166 2.171 1.00 96.25 95 VAL A O 1
ATOM 745 N N . LEU A 1 96 ? 4.126 -3.857 1.810 1.00 93.06 96 LEU A N 1
ATOM 746 C CA . LEU A 1 96 ? 4.010 -3.849 0.351 1.00 93.06 96 LEU A CA 1
ATOM 747 C C . LEU A 1 96 ? 2.543 -3.983 -0.092 1.00 93.06 96 LEU A C 1
ATOM 749 O O . LEU A 1 96 ? 2.027 -3.113 -0.791 1.00 93.06 96 LEU A O 1
ATOM 753 N N . VAL A 1 97 ? 1.849 -5.007 0.409 1.00 93.31 97 VAL A N 1
ATOM 754 C CA . VAL A 1 97 ? 0.436 -5.252 0.096 1.00 93.31 97 VAL A CA 1
ATOM 755 C C . VAL A 1 97 ? -0.466 -4.176 0.697 1.00 93.31 97 VAL A C 1
ATOM 757 O O . VAL A 1 97 ? -1.392 -3.719 0.038 1.00 93.31 97 VAL A O 1
ATOM 760 N N . LEU A 1 98 ? -0.191 -3.695 1.914 1.00 96.38 98 LEU A N 1
ATOM 761 C CA . LEU A 1 98 ? -0.960 -2.580 2.475 1.00 96.38 98 LEU A CA 1
ATOM 762 C C . LEU A 1 98 ? -0.912 -1.345 1.558 1.00 96.38 98 LEU A C 1
ATOM 764 O O . LEU A 1 98 ? -1.942 -0.724 1.310 1.00 96.38 98 LEU A O 1
ATOM 768 N N . LEU A 1 99 ? 0.272 -0.984 1.056 1.00 96.00 99 LEU A N 1
ATOM 769 C CA . LEU A 1 99 ? 0.438 0.158 0.155 1.00 96.00 99 LEU A CA 1
ATOM 770 C C . LEU A 1 99 ? -0.235 -0.076 -1.200 1.00 96.00 99 LEU A C 1
ATOM 772 O O . LEU A 1 99 ? -0.738 0.878 -1.796 1.00 96.00 99 LEU A O 1
ATOM 776 N N . HIS A 1 100 ? -0.287 -1.321 -1.673 1.00 93.81 100 HIS A N 1
ATOM 777 C CA . HIS A 1 100 ? -1.053 -1.700 -2.858 1.00 93.81 100 HIS A CA 1
ATOM 778 C C . HIS A 1 100 ? -2.543 -1.398 -2.669 1.00 93.81 100 HIS A C 1
ATOM 780 O O . HIS A 1 100 ? -3.128 -0.625 -3.428 1.00 93.81 100 HIS A O 1
ATOM 786 N N . GLU A 1 101 ? -3.147 -1.921 -1.601 1.00 94.44 101 GLU A N 1
ATOM 787 C CA . GLU A 1 101 ? -4.580 -1.734 -1.356 1.00 94.44 101 GLU A CA 1
ATOM 788 C C . GLU A 1 101 ? -4.931 -0.282 -0.998 1.00 94.44 101 GLU A C 1
ATOM 790 O O . GLU A 1 101 ? -5.962 0.240 -1.426 1.00 94.44 101 GLU A O 1
ATOM 795 N N . LEU A 1 102 ? -4.050 0.429 -0.284 1.00 96.62 102 LEU A N 1
ATOM 796 C CA . LEU A 1 102 ? -4.209 1.868 -0.050 1.00 96.62 102 LEU A CA 1
ATOM 797 C C . LEU A 1 102 ? -4.125 2.675 -1.345 1.00 96.62 102 LEU A C 1
ATOM 799 O O . LEU A 1 102 ? -4.830 3.673 -1.475 1.00 96.62 102 LEU A O 1
ATOM 803 N N . THR A 1 103 ? -3.310 2.249 -2.317 1.00 95.75 103 THR A N 1
ATOM 804 C CA . THR A 1 103 ? -3.281 2.892 -3.638 1.00 95.75 103 THR A CA 1
ATOM 805 C C . THR A 1 103 ? -4.660 2.831 -4.271 1.00 95.75 103 THR A C 1
ATOM 807 O O . THR A 1 103 ? -5.128 3.849 -4.771 1.00 95.75 103 THR A O 1
ATOM 810 N N . HIS A 1 104 ? -5.345 1.688 -4.190 1.00 93.50 104 HIS A N 1
ATOM 811 C CA . HIS A 1 104 ? -6.725 1.597 -4.648 1.00 93.50 104 HIS A CA 1
ATOM 812 C C . HIS A 1 104 ? -7.628 2.568 -3.891 1.00 93.50 104 HIS A C 1
ATOM 814 O O . HIS A 1 104 ? -8.238 3.426 -4.526 1.00 93.50 104 HIS A O 1
ATOM 820 N N . ALA A 1 105 ? -7.641 2.525 -2.555 1.00 95.44 105 ALA A N 1
ATOM 821 C CA . ALA A 1 105 ? -8.468 3.410 -1.727 1.00 95.44 105 ALA A CA 1
ATOM 822 C C . ALA A 1 105 ? -8.240 4.915 -1.993 1.00 95.44 105 ALA A C 1
ATOM 824 O O . ALA A 1 105 ? -9.167 5.727 -1.913 1.00 95.44 105 ALA A O 1
ATOM 825 N N . LEU A 1 106 ? -7.026 5.316 -2.379 1.00 95.81 106 LEU A N 1
ATOM 826 C CA . LEU A 1 106 ? -6.717 6.703 -2.727 1.00 95.81 106 LEU A CA 1
ATOM 827 C C . LEU A 1 106 ? -7.345 7.161 -4.054 1.00 95.81 106 LEU A C 1
ATOM 829 O O . LEU A 1 106 ? -7.501 8.370 -4.236 1.00 95.81 106 LEU A O 1
ATOM 833 N N . GLY A 1 107 ? -7.779 6.249 -4.929 1.00 90.31 107 GLY A N 1
ATOM 834 C CA . GLY A 1 107 ? -8.609 6.564 -6.096 1.00 90.31 107 GLY A CA 1
ATOM 835 C C . GLY A 1 107 ? -8.383 5.703 -7.349 1.00 90.31 107 GLY A C 1
ATOM 836 O O . GLY A 1 107 ? -9.338 5.491 -8.096 1.00 90.31 107 GLY A O 1
ATOM 837 N N . PRO A 1 108 ? -7.162 5.232 -7.666 1.00 87.19 108 PRO A N 1
ATOM 838 C CA . PRO A 1 108 ? -6.944 4.319 -8.788 1.00 87.19 108 PRO A CA 1
ATOM 839 C C . PRO A 1 108 ? -7.752 3.010 -8.704 1.00 87.19 108 PRO A C 1
ATOM 841 O O . PRO A 1 108 ? -7.423 2.114 -7.941 1.00 87.19 108 PRO A O 1
ATOM 844 N N . CYS A 1 109 ? -8.772 2.844 -9.550 1.00 79.19 109 CYS A N 1
ATOM 845 C CA . CYS A 1 109 ? -9.523 1.581 -9.655 1.00 79.19 109 CYS A CA 1
ATOM 846 C C . CYS A 1 109 ? -8.697 0.448 -10.279 1.00 79.19 109 CYS A C 1
ATOM 848 O O . CYS A 1 109 ? -8.777 -0.706 -9.880 1.00 79.19 109 CYS A O 1
ATOM 850 N N . THR A 1 110 ? -7.916 0.794 -11.301 1.00 80.69 110 THR A N 1
ATOM 851 C CA . THR A 1 110 ? -7.194 -0.149 -12.157 1.00 80.69 110 THR A CA 1
ATOM 852 C C . THR A 1 110 ? -5.711 0.171 -12.154 1.00 80.69 110 THR A C 1
ATOM 854 O O . THR A 1 110 ? -5.345 1.347 -12.093 1.00 80.69 110 THR A O 1
ATOM 857 N N . HIS A 1 111 ? -4.865 -0.843 -12.325 1.00 80.81 111 HIS A N 1
ATOM 858 C CA . HIS A 1 111 ? -3.400 -0.740 -12.327 1.00 80.81 111 HIS A CA 1
ATOM 859 C C . HIS A 1 111 ? -2.797 -0.091 -13.589 1.00 80.81 111 HIS A C 1
ATOM 861 O O . HIS A 1 111 ? -1.847 -0.596 -14.175 1.00 80.81 111 HIS A O 1
ATOM 867 N N . GLY A 1 112 ? -3.353 1.037 -14.032 1.00 77.56 112 GLY A N 1
ATOM 868 C CA . GLY A 1 112 ? -2.785 1.846 -15.114 1.00 77.56 112 GLY A CA 1
ATOM 869 C C . GLY A 1 112 ? -1.706 2.814 -14.616 1.00 77.56 112 GLY A C 1
ATOM 870 O O . GLY A 1 112 ? -1.346 2.820 -13.440 1.00 77.56 112 GLY A O 1
ATOM 871 N N . LYS A 1 113 ? -1.250 3.727 -15.485 1.00 81.00 113 LYS A N 1
ATOM 872 C CA . LYS A 1 113 ? -0.202 4.724 -15.167 1.00 81.00 113 LYS A CA 1
ATOM 873 C C . LYS A 1 113 ? -0.435 5.476 -13.849 1.00 81.00 113 LYS A C 1
ATOM 875 O O . LYS A 1 113 ? 0.491 5.637 -13.061 1.00 81.00 113 LYS A O 1
ATOM 880 N N . LYS A 1 114 ? -1.679 5.896 -13.580 1.00 85.69 114 LYS A N 1
ATOM 881 C CA . LYS A 1 114 ? -2.039 6.595 -12.334 1.00 85.69 114 LYS A CA 1
ATOM 882 C C . LYS A 1 114 ? -1.793 5.727 -11.097 1.00 85.69 114 LYS A C 1
ATOM 884 O O . LYS A 1 114 ? -1.253 6.227 -10.120 1.00 85.69 114 LYS A O 1
ATOM 889 N N . PHE A 1 115 ? -2.147 4.441 -11.155 1.00 88.50 115 PHE A N 1
ATOM 890 C CA . PHE A 1 115 ? -1.855 3.501 -10.074 1.00 88.50 115 PHE A CA 1
ATOM 891 C C . PHE A 1 115 ? -0.351 3.398 -9.857 1.00 88.50 115 PHE A C 1
ATOM 893 O O . PHE A 1 115 ? 0.090 3.568 -8.732 1.00 88.50 115 PHE A O 1
ATOM 900 N N . VAL A 1 116 ? 0.431 3.178 -10.922 1.00 86.44 116 VAL A N 1
ATOM 901 C CA . VAL A 1 116 ? 1.892 3.023 -10.811 1.00 86.44 116 VAL A CA 1
ATOM 902 C C . VAL A 1 116 ? 2.513 4.234 -10.135 1.00 86.44 116 VAL A C 1
ATOM 904 O O . VAL A 1 116 ? 3.247 4.074 -9.168 1.00 86.44 116 VAL A O 1
ATOM 907 N N . ARG A 1 117 ? 2.177 5.444 -10.597 1.00 87.88 117 ARG A N 1
ATOM 908 C CA . ARG A 1 117 ? 2.702 6.689 -10.024 1.00 87.88 117 ARG A CA 1
ATOM 909 C C . ARG A 1 117 ? 2.361 6.815 -8.545 1.00 87.88 117 ARG A C 1
ATOM 911 O O . ARG A 1 117 ? 3.256 7.031 -7.735 1.00 87.88 117 ARG A O 1
ATOM 918 N N . THR A 1 118 ? 1.088 6.640 -8.186 1.00 92.75 118 THR A N 1
ATOM 919 C CA . THR A 1 118 ? 0.654 6.715 -6.785 1.00 92.75 118 THR A CA 1
ATOM 920 C C . THR A 1 118 ? 1.329 5.634 -5.942 1.00 92.75 118 THR A C 1
ATOM 922 O O . THR A 1 118 ? 1.875 5.940 -4.887 1.00 92.75 118 THR A O 1
ATOM 925 N N . HIS A 1 119 ? 1.360 4.391 -6.416 1.00 92.56 119 HIS A N 1
ATOM 926 C CA . HIS A 1 119 ? 1.956 3.275 -5.696 1.00 92.56 119 HIS A CA 1
ATOM 927 C C . HIS A 1 119 ? 3.458 3.476 -5.480 1.00 92.56 119 HIS A C 1
ATOM 929 O O . HIS A 1 119 ? 3.946 3.332 -4.365 1.00 92.56 119 HIS A O 1
ATOM 935 N N . PHE A 1 120 ? 4.195 3.878 -6.515 1.00 91.75 120 PHE A N 1
ATOM 936 C CA . PHE A 1 120 ? 5.639 4.097 -6.441 1.00 91.75 120 PHE A CA 1
ATOM 937 C C . PHE A 1 120 ? 5.996 5.254 -5.518 1.00 91.75 120 PHE A C 1
ATOM 939 O O . PHE A 1 120 ? 6.917 5.131 -4.712 1.00 91.75 120 PHE A O 1
ATOM 946 N N . TYR A 1 121 ? 5.225 6.337 -5.572 1.00 94.06 121 TYR A N 1
ATOM 947 C CA . TYR A 1 121 ? 5.338 7.425 -4.610 1.00 94.06 121 TYR A CA 1
ATOM 948 C C . TYR A 1 121 ? 5.160 6.920 -3.165 1.00 94.06 121 TYR A C 1
ATOM 950 O O . TYR A 1 121 ? 5.992 7.208 -2.301 1.00 94.06 121 TYR A O 1
ATOM 958 N N . LEU A 1 122 ? 4.140 6.094 -2.898 1.00 95.75 122 LEU A N 1
ATOM 959 C CA . LEU A 1 122 ? 3.940 5.508 -1.570 1.00 95.75 122 LEU A CA 1
ATOM 960 C C . LEU A 1 122 ? 5.083 4.563 -1.170 1.00 95.75 122 LEU A C 1
ATOM 962 O O . LEU A 1 122 ? 5.536 4.602 -0.025 1.00 95.75 122 LEU A O 1
ATOM 966 N N . LEU A 1 123 ? 5.574 3.731 -2.091 1.00 94.06 123 LEU A N 1
ATOM 967 C CA . LEU A 1 123 ? 6.693 2.818 -1.846 1.00 94.06 123 LEU A CA 1
ATOM 968 C C . LEU A 1 123 ? 7.974 3.577 -1.490 1.00 94.06 123 LEU A C 1
ATOM 970 O O . LEU A 1 123 ? 8.666 3.213 -0.535 1.00 94.06 123 LEU A O 1
ATOM 974 N N . GLN A 1 124 ? 8.271 4.650 -2.219 1.00 94.81 124 GLN A N 1
ATOM 975 C CA . GLN A 1 124 ? 9.415 5.509 -1.946 1.00 94.81 124 GLN A CA 1
ATOM 976 C C . GLN A 1 124 ? 9.285 6.161 -0.565 1.00 94.81 124 GLN A C 1
ATOM 978 O O . GLN A 1 124 ? 10.179 6.037 0.275 1.00 94.81 124 GLN A O 1
ATOM 983 N N . LYS A 1 125 ? 8.142 6.801 -0.299 1.00 96.88 125 LYS A N 1
ATOM 984 C CA . LYS A 1 125 ? 7.919 7.600 0.912 1.00 96.88 125 LYS A CA 1
ATOM 985 C C . LYS A 1 125 ? 7.763 6.758 2.181 1.00 96.88 125 LYS A C 1
ATOM 987 O O . LYS A 1 125 ? 8.212 7.168 3.251 1.00 96.88 125 LYS A O 1
ATOM 992 N N . TYR A 1 126 ? 7.141 5.581 2.087 1.00 96.56 126 TYR A N 1
ATOM 993 C CA . TYR A 1 126 ? 6.713 4.802 3.257 1.00 96.56 126 TYR A CA 1
ATOM 994 C C . TYR A 1 126 ? 7.320 3.405 3.367 1.00 96.56 126 TYR A C 1
ATOM 996 O O . TYR A 1 126 ? 7.294 2.831 4.458 1.00 96.56 126 TYR A O 1
ATOM 1004 N N . ALA A 1 127 ? 7.902 2.867 2.293 1.00 92.44 127 ALA A N 1
ATOM 1005 C CA . ALA A 1 127 ? 8.518 1.539 2.288 1.00 92.44 127 ALA A CA 1
ATOM 1006 C C . ALA A 1 127 ? 10.011 1.532 1.916 1.00 92.44 127 ALA A C 1
ATOM 1008 O O . ALA A 1 127 ? 10.602 0.459 1.778 1.00 92.44 127 ALA A O 1
ATOM 1009 N N . ARG A 1 128 ? 10.644 2.715 1.858 1.00 90.50 128 ARG A N 1
ATOM 1010 C CA . ARG A 1 128 ? 12.096 2.897 1.664 1.00 90.50 128 ARG A CA 1
ATOM 1011 C C . ARG A 1 128 ? 12.612 2.332 0.339 1.00 90.50 128 ARG A C 1
ATOM 1013 O O . ARG A 1 128 ? 13.749 1.873 0.261 1.00 90.50 128 ARG A O 1
ATOM 1020 N N . PHE A 1 129 ? 11.782 2.342 -0.697 1.00 90.88 129 PHE A N 1
ATOM 1021 C CA . PHE A 1 129 ? 12.243 2.019 -2.042 1.00 90.88 129 PHE A CA 1
ATOM 1022 C C . PHE A 1 129 ? 13.021 3.195 -2.632 1.00 90.88 129 PHE A C 1
ATOM 1024 O O . PHE A 1 129 ? 12.610 4.347 -2.495 1.00 90.88 129 PHE A O 1
ATOM 1031 N N . SER A 1 130 ? 14.145 2.918 -3.295 1.00 91.94 130 SER A N 1
ATOM 1032 C CA . SER A 1 130 ? 14.848 3.950 -4.055 1.00 91.94 130 SER A CA 1
ATOM 1033 C C . SER A 1 130 ? 14.099 4.235 -5.355 1.00 91.94 130 SER A C 1
ATOM 1035 O O . SER A 1 130 ? 13.550 3.329 -5.984 1.00 91.94 130 SER A O 1
ATOM 1037 N N . TRP A 1 131 ? 14.100 5.497 -5.783 1.00 89.69 131 TRP A N 1
ATOM 1038 C CA . TRP A 1 131 ? 13.472 5.873 -7.048 1.00 89.69 131 TRP A CA 1
ATOM 1039 C C . TRP A 1 131 ? 14.122 5.165 -8.242 1.00 89.69 131 TRP A C 1
ATOM 1041 O O . TRP A 1 131 ? 13.415 4.688 -9.118 1.00 89.69 131 TRP A O 1
A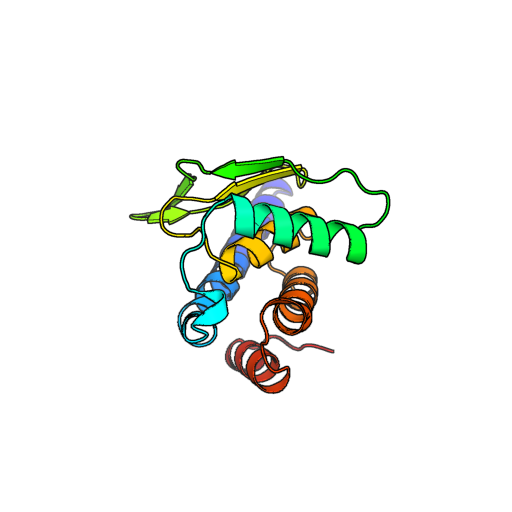TOM 1051 N N . ALA A 1 132 ? 15.447 4.991 -8.220 1.00 89.69 132 ALA A N 1
ATOM 1052 C CA . ALA A 1 132 ? 16.178 4.256 -9.253 1.00 89.69 132 ALA A CA 1
ATOM 1053 C C . ALA A 1 132 ? 15.702 2.798 -9.398 1.00 89.69 132 ALA A C 1
ATOM 1055 O O . ALA A 1 132 ? 15.507 2.326 -10.515 1.00 89.69 132 ALA A O 1
ATOM 1056 N N . LEU A 1 133 ? 15.454 2.095 -8.283 1.00 87.88 133 LEU A N 1
ATOM 1057 C CA . LEU A 1 133 ? 14.899 0.737 -8.316 1.00 87.88 133 LEU A CA 1
ATOM 1058 C C . LEU A 1 133 ? 13.495 0.735 -8.929 1.00 87.88 133 LEU A C 1
ATOM 1060 O O . LEU A 1 133 ? 13.197 -0.087 -9.790 1.00 87.88 133 LEU A O 1
ATOM 1064 N N . LEU A 1 134 ? 12.642 1.669 -8.507 1.00 88.25 134 LEU A N 1
ATOM 1065 C CA . LEU A 1 134 ? 11.278 1.789 -9.022 1.00 88.25 134 LEU A CA 1
ATOM 1066 C C . LEU A 1 134 ? 11.272 2.107 -10.527 1.00 88.25 134 LEU A C 1
ATOM 1068 O O . LEU A 1 134 ? 10.545 1.469 -11.284 1.00 88.25 134 LEU A O 1
ATOM 1072 N N . GLN A 1 135 ? 12.134 3.017 -10.986 1.00 85.12 135 GLN A N 1
ATOM 1073 C CA . GLN A 1 135 ? 12.321 3.314 -12.408 1.00 85.12 135 GLN A CA 1
ATOM 1074 C C . GLN A 1 135 ? 12.811 2.094 -13.194 1.00 85.12 135 GLN A C 1
ATOM 1076 O O . GLN A 1 135 ? 12.277 1.833 -14.268 1.00 85.12 135 GLN A O 1
ATOM 1081 N N . GLY A 1 136 ? 13.759 1.320 -12.656 1.00 84.81 136 GLY A N 1
ATOM 1082 C CA . GLY A 1 136 ? 14.214 0.069 -13.270 1.00 84.81 136 GLY A CA 1
ATOM 1083 C C . GLY A 1 136 ? 13.073 -0.935 -13.445 1.00 84.81 136 GLY A C 1
ATOM 1084 O O . GLY A 1 136 ? 12.845 -1.428 -14.548 1.00 84.81 136 GLY A O 1
ATOM 1085 N N . VAL A 1 137 ? 12.275 -1.145 -12.392 1.00 83.56 137 VAL A N 1
ATOM 1086 C CA . VAL A 1 137 ? 11.091 -2.023 -12.429 1.00 83.56 137 VAL A CA 1
ATOM 1087 C C . VAL A 1 137 ? 10.056 -1.544 -13.453 1.00 83.56 137 VAL A C 1
ATOM 1089 O O . VAL A 1 137 ? 9.456 -2.363 -14.149 1.00 83.56 137 VAL A O 1
ATOM 1092 N N . ALA A 1 138 ? 9.835 -0.232 -13.573 1.00 81.19 138 ALA A N 1
ATOM 1093 C CA . ALA A 1 138 ? 8.950 0.323 -14.597 1.00 81.19 138 ALA A CA 1
ATOM 1094 C C . ALA A 1 138 ? 9.507 0.120 -16.018 1.00 81.19 138 ALA A C 1
ATOM 1096 O O . ALA A 1 138 ? 8.770 -0.322 -16.904 1.00 81.19 138 ALA A O 1
ATOM 1097 N N . ALA A 1 139 ? 10.799 0.385 -16.226 1.00 81.44 139 ALA A N 1
ATOM 1098 C CA . ALA A 1 139 ? 11.467 0.284 -17.521 1.00 81.44 139 ALA A CA 1
ATOM 1099 C C . ALA A 1 139 ? 11.488 -1.155 -18.060 1.00 81.44 139 ALA A C 1
ATOM 1101 O O . ALA A 1 139 ? 11.116 -1.376 -19.212 1.00 81.44 139 ALA A O 1
ATOM 1102 N N . GLU A 1 140 ? 11.803 -2.145 -17.216 1.00 78.06 140 GLU A N 1
ATOM 1103 C CA . GLU A 1 140 ? 11.750 -3.580 -17.555 1.00 78.06 140 GLU A CA 1
ATOM 1104 C C . GLU A 1 140 ? 10.376 -4.033 -18.076 1.00 78.06 140 GLU A C 1
ATOM 1106 O O . GLU A 1 140 ? 10.246 -5.086 -18.705 1.00 78.06 140 GLU A O 1
ATOM 1111 N N . ARG A 1 141 ? 9.326 -3.258 -17.790 1.00 72.50 141 ARG A N 1
ATOM 1112 C CA . ARG A 1 141 ? 7.933 -3.562 -18.128 1.00 72.50 141 ARG A CA 1
ATOM 1113 C C . ARG A 1 141 ? 7.334 -2.585 -19.138 1.00 72.50 141 ARG A C 1
ATOM 1115 O O . ARG A 1 141 ? 6.129 -2.633 -19.368 1.00 72.50 141 ARG A O 1
ATOM 1122 N N . GLY A 1 142 ? 8.153 -1.720 -19.742 1.00 73.94 142 GLY A N 1
ATOM 1123 C CA . GLY A 1 142 ? 7.718 -0.750 -20.750 1.00 73.94 142 GLY A CA 1
ATOM 1124 C C . GLY A 1 142 ? 6.827 0.370 -20.201 1.00 73.94 142 GLY A C 1
ATOM 1125 O O . GLY A 1 142 ? 6.078 0.989 -20.956 1.00 73.94 142 GLY A O 1
ATOM 1126 N N . ILE A 1 143 ? 6.870 0.631 -18.890 1.00 74.62 143 ILE A N 1
ATOM 1127 C CA . ILE A 1 143 ? 6.111 1.709 -18.253 1.00 74.62 143 ILE A CA 1
ATOM 1128 C C . ILE A 1 143 ? 6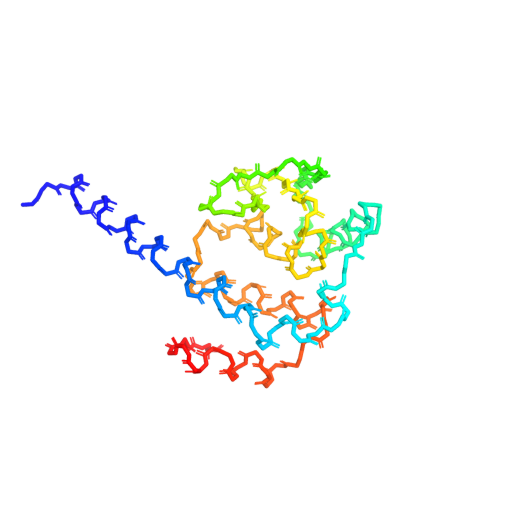.975 2.973 -18.235 1.00 74.62 143 ILE A C 1
ATOM 1130 O O . ILE A 1 143 ? 8.008 3.020 -17.574 1.00 74.62 143 ILE A O 1
ATOM 1134 N N . VAL A 1 144 ? 6.521 4.023 -18.921 1.00 70.44 144 VAL A N 1
ATOM 1135 C CA . VAL A 1 144 ? 7.160 5.346 -18.883 1.00 70.44 144 VAL A CA 1
ATOM 1136 C C . VAL A 1 144 ? 6.556 6.169 -17.744 1.00 70.44 144 VAL A C 1
ATOM 1138 O O . VAL A 1 144 ? 5.361 6.488 -17.763 1.00 70.44 144 VAL A O 1
ATOM 1141 N N . LEU A 1 145 ? 7.388 6.475 -16.749 1.00 66.94 145 LEU A N 1
ATOM 1142 C CA . LEU A 1 145 ? 7.110 7.446 -15.692 1.00 66.94 145 LEU A CA 1
ATOM 1143 C C . LEU A 1 145 ? 7.646 8.797 -16.182 1.00 66.94 145 LEU A C 1
ATOM 1145 O O . LEU A 1 145 ? 8.819 8.880 -16.533 1.00 66.94 145 LEU A O 1
ATOM 1149 N N . ASP A 1 146 ? 6.766 9.785 -16.298 1.00 62.91 146 ASP A N 1
ATOM 1150 C CA . ASP A 1 146 ? 7.083 11.179 -16.636 1.00 62.91 146 ASP A CA 1
ATOM 1151 C C . ASP A 1 146 ? 7.508 11.969 -15.389 1.00 62.91 146 ASP A C 1
ATOM 1153 O O . ASP A 1 146 ? 7.150 11.550 -14.260 1.00 62.91 146 ASP A O 1
#

pLDDT: mean 81.0, std 19.44, range [34.34, 98.5]

Radius of gyration: 15.43 Å; chains: 1; bounding box: 38×37×48 Å

Secondary structure (DSSP, 8-state):
--HHHHHHHHHHHHHHHHHHHHHHIIIIITT-HHHHS---HHHHHHHHHHHHHHHSTTSPPPEEEEE--EEETTEEE-EEETTTEEEEETT--SHHHHHHHHHHHHS--SSSHHHHHHHHHHHHHHH---HHHHHHHHHTTT----